Protein AF-A0A140K768-F1 (afdb_monomer_lite)

Foldseek 3Di:
DVVVVCVVVVPPDDPVPPPDDDDPVLVVVLVVVVVVVVVVDDDDDDDDPPPCSVVSVVVSLVVVVVVVPDDDDDDDCDPVVPDDPVNVLVVLCVVPDPDPPDDQDPDPVVNVVVSVVD

Structure (mmCIF, N/CA/C/O backbone):
data_AF-A0A140K768-F1
#
_entry.id   AF-A0A140K768-F1
#
loop_
_atom_site.group_PDB
_atom_site.id
_atom_site.type_symbol
_atom_site.label_atom_id
_atom_site.label_alt_id
_atom_site.label_comp_id
_atom_site.label_asym_id
_atom_site.label_entity_id
_atom_site.label_seq_id
_atom_site.pdbx_PDB_ins_code
_atom_site.Cartn_x
_atom_site.Cartn_y
_atom_site.Cartn_z
_atom_site.occupancy
_atom_site.B_iso_or_equiv
_atom_site.auth_seq_id
_atom_site.auth_comp_id
_atom_site.auth_asym_id
_atom_site.auth_atom_id
_atom_site.pdbx_PDB_model_num
ATOM 1 N N . MET A 1 1 ? 2.440 1.639 36.441 1.00 63.97 1 MET A N 1
ATOM 2 C CA . MET A 1 1 ? 2.607 2.739 35.471 1.00 63.97 1 MET A CA 1
ATOM 3 C C . MET A 1 1 ? 1.568 2.707 34.352 1.00 63.97 1 MET A C 1
ATOM 5 O O . MET A 1 1 ? 0.721 3.583 34.359 1.00 63.97 1 MET A O 1
ATOM 9 N N . PHE A 1 2 ? 1.541 1.728 33.431 1.00 73.25 2 PHE A N 1
ATOM 10 C CA . PHE A 1 2 ? 0.551 1.743 32.328 1.00 73.25 2 PHE A CA 1
ATOM 11 C C . PHE A 1 2 ? -0.906 1.584 32.812 1.00 73.25 2 PHE A C 1
ATOM 13 O O . PHE A 1 2 ? -1.783 2.332 32.398 1.00 73.25 2 PHE A O 1
ATOM 20 N N . SER A 1 3 ? -1.148 0.705 33.792 1.00 80.50 3 SER A N 1
ATOM 21 C CA . SER A 1 3 ? -2.466 0.548 34.429 1.00 80.50 3 SER A CA 1
ATOM 22 C C . SER A 1 3 ? -2.949 1.802 35.172 1.00 80.50 3 SER A C 1
ATOM 24 O O . SER A 1 3 ? -4.143 2.069 35.217 1.00 80.50 3 SER A O 1
ATOM 26 N N . GLU A 1 4 ? -2.036 2.589 35.745 1.00 86.94 4 GLU A N 1
ATOM 27 C CA . GLU A 1 4 ? -2.372 3.832 36.453 1.00 86.94 4 GLU A CA 1
ATOM 28 C C . GLU A 1 4 ? -2.792 4.924 35.469 1.00 86.94 4 GLU A C 1
ATOM 30 O O . GLU A 1 4 ? -3.740 5.650 35.743 1.00 86.94 4 GLU A O 1
ATOM 35 N N . VAL A 1 5 ? -2.138 4.997 34.305 1.00 86.44 5 VAL A N 1
ATOM 36 C CA . VAL A 1 5 ? -2.513 5.899 33.205 1.00 86.44 5 VAL A CA 1
ATOM 37 C C . VAL A 1 5 ? -3.891 5.520 32.659 1.00 86.44 5 VAL A C 1
ATOM 39 O O . VAL A 1 5 ? -4.762 6.381 32.568 1.00 86.44 5 VAL A O 1
ATOM 42 N N . MET A 1 6 ? -4.124 4.237 32.373 1.00 89.31 6 MET A N 1
ATOM 43 C CA . MET A 1 6 ? -5.423 3.734 31.910 1.00 89.31 6 MET A CA 1
ATOM 44 C C . MET A 1 6 ? -6.549 4.068 32.898 1.00 89.31 6 MET A C 1
ATOM 46 O O . MET A 1 6 ? -7.568 4.629 32.502 1.00 89.31 6 MET A O 1
ATOM 50 N N . ASN A 1 7 ? -6.329 3.820 34.194 1.00 89.62 7 ASN A N 1
ATOM 51 C CA . ASN A 1 7 ? -7.299 4.134 35.245 1.00 89.62 7 ASN A CA 1
ATOM 52 C C . ASN A 1 7 ? -7.521 5.643 35.421 1.00 89.62 7 ASN A C 1
ATOM 54 O O . ASN A 1 7 ? -8.653 6.071 35.621 1.00 89.62 7 ASN A O 1
ATOM 58 N N . PHE A 1 8 ? -6.463 6.455 35.345 1.00 91.50 8 PHE A N 1
ATOM 59 C CA . PHE A 1 8 ? -6.555 7.909 35.494 1.00 91.50 8 PHE A CA 1
ATOM 60 C C . PHE A 1 8 ? -7.337 8.563 34.347 1.00 91.50 8 PHE A C 1
ATOM 62 O O . PHE A 1 8 ? -8.140 9.460 34.588 1.00 91.50 8 PHE A O 1
ATOM 69 N N . PHE A 1 9 ? -7.128 8.102 33.110 1.00 88.44 9 PHE A N 1
ATOM 70 C CA . PHE A 1 9 ? -7.829 8.607 31.925 1.00 88.44 9 PHE A CA 1
ATOM 71 C C . PHE A 1 9 ? -9.152 7.881 31.627 1.00 88.44 9 PHE A C 1
ATOM 73 O O . PHE A 1 9 ? -9.841 8.258 30.682 1.00 88.44 9 PHE A O 1
ATOM 80 N N . GLY A 1 10 ? -9.521 6.863 32.414 1.00 89.50 10 GLY A N 1
ATOM 81 C CA . GLY A 1 10 ? -10.745 6.081 32.209 1.00 89.50 10 GLY A CA 1
ATOM 82 C C . GLY A 1 10 ? -10.753 5.286 30.900 1.00 89.50 10 GLY A C 1
ATOM 83 O O . GLY A 1 10 ? -11.807 5.099 30.299 1.00 89.50 10 GLY A O 1
ATOM 84 N N . LEU A 1 11 ? -9.582 4.863 30.423 1.00 85.88 11 LEU A N 1
ATOM 85 C CA . LEU A 1 11 ? -9.447 4.104 29.184 1.00 85.88 11 LEU A CA 1
ATOM 86 C C . LEU A 1 11 ? -9.723 2.622 29.457 1.00 85.88 11 LEU A C 1
ATOM 88 O O . LEU A 1 11 ? -9.020 1.990 30.243 1.00 85.88 11 LEU A O 1
ATOM 92 N N . GLU A 1 12 ? -10.724 2.058 28.783 1.00 84.12 12 GLU A N 1
ATOM 93 C CA . GLU A 1 12 ? -11.074 0.634 28.912 1.00 84.12 12 GLU A CA 1
ATOM 94 C C . GLU A 1 12 ? -10.115 -0.289 28.144 1.00 84.12 12 GLU A C 1
ATOM 96 O O . GLU A 1 12 ? -9.956 -1.458 28.493 1.00 84.12 12 GLU A O 1
ATOM 101 N N . GLN A 1 13 ? -9.454 0.234 27.109 1.00 81.25 13 GLN A N 1
ATOM 102 C CA . GLN A 1 13 ? -8.520 -0.512 26.273 1.00 81.25 13 GLN A CA 1
ATOM 103 C C . GLN A 1 13 ? -7.378 0.381 25.785 1.00 81.25 13 GLN A C 1
ATOM 105 O O . GLN A 1 13 ? -7.529 1.596 25.642 1.00 81.25 13 GLN A O 1
ATOM 110 N N . GLU A 1 14 ? -6.219 -0.232 25.549 1.00 80.62 14 GLU A N 1
ATOM 111 C CA . GLU A 1 14 ? -5.049 0.459 25.017 1.00 80.62 14 GLU A CA 1
ATOM 112 C C . GLU A 1 14 ? -5.340 1.040 23.628 1.00 80.62 14 GLU A C 1
ATOM 114 O O . GLU A 1 14 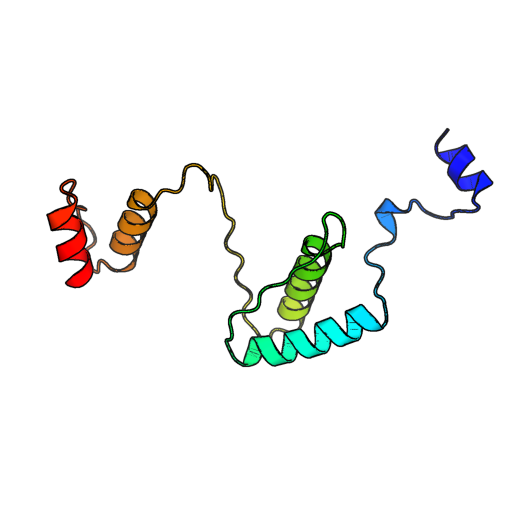? -5.980 0.400 22.787 1.00 80.62 14 GLU A O 1
ATOM 119 N N . LEU A 1 15 ? -4.833 2.249 23.375 1.00 77.00 15 LEU A N 1
ATOM 120 C CA . LEU A 1 15 ? -5.088 2.965 22.122 1.00 77.00 15 LEU A CA 1
ATOM 121 C C . LEU A 1 15 ? -4.533 2.222 20.897 1.00 77.00 15 LEU A C 1
ATOM 123 O O . LEU A 1 15 ? -5.106 2.310 19.812 1.00 77.00 15 LEU A O 1
ATOM 127 N N . ASP A 1 16 ? -3.480 1.427 21.088 1.00 70.00 16 ASP A N 1
ATOM 128 C CA . ASP A 1 16 ? -2.837 0.623 20.044 1.00 70.00 16 ASP A CA 1
ATOM 129 C C . ASP A 1 16 ? -3.756 -0.487 19.494 1.00 70.00 16 ASP A C 1
ATOM 131 O O . ASP A 1 16 ? -3.512 -1.036 18.417 1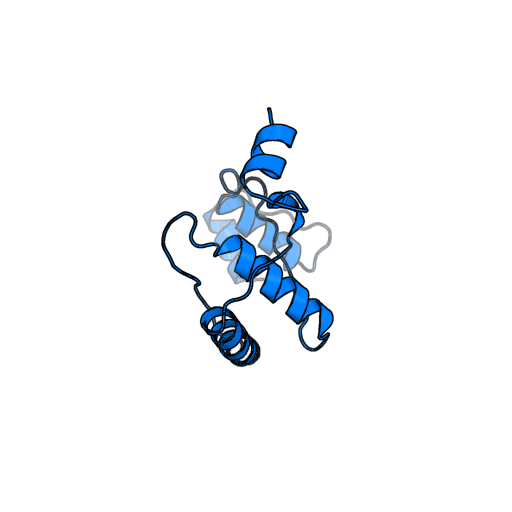.00 70.00 16 ASP A O 1
ATOM 135 N N . HIS A 1 17 ? -4.848 -0.799 20.201 1.00 69.69 17 HIS A N 1
ATOM 136 C CA . HIS A 1 17 ? -5.815 -1.829 19.825 1.00 69.69 17 HIS A CA 1
ATOM 137 C C . HI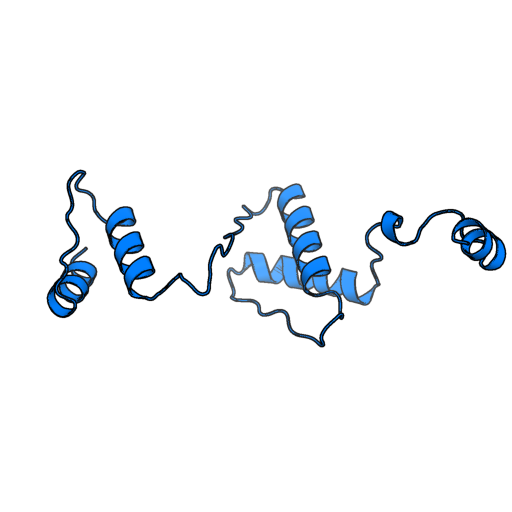S A 1 17 ? -7.168 -1.283 19.347 1.00 69.69 17 HIS A C 1
ATOM 139 O O . HIS A 1 17 ? -8.028 -2.073 18.959 1.00 69.69 17 HIS A O 1
ATOM 145 N N . LEU A 1 18 ? -7.362 0.041 19.304 1.00 73.44 18 LEU A N 1
ATOM 146 C CA . LEU A 1 18 ? -8.643 0.667 18.927 1.00 73.44 18 LEU A CA 1
ATOM 147 C C . LEU A 1 18 ? -8.976 0.596 17.424 1.00 73.44 18 LEU A C 1
ATOM 149 O O . LEU A 1 18 ? -10.028 1.064 16.992 1.00 73.44 18 LEU A O 1
ATOM 153 N N . GLY A 1 19 ? -8.119 -0.025 16.612 1.00 75.94 19 GLY A N 1
ATOM 154 C CA . GLY A 1 19 ? -8.330 -0.141 15.173 1.00 75.94 19 GLY A CA 1
ATOM 155 C C . GLY A 1 19 ? -8.170 1.197 14.445 1.00 75.94 19 GLY A C 1
ATOM 156 O O . GLY A 1 19 ? -7.465 2.096 14.896 1.00 75.94 19 GLY A O 1
ATOM 157 N N . PHE A 1 20 ? -8.777 1.312 13.262 1.00 80.44 20 PHE A N 1
ATOM 158 C CA . PHE A 1 20 ? -8.681 2.522 12.446 1.00 80.44 20 PHE A CA 1
ATOM 159 C C . PHE A 1 20 ? -9.849 3.461 12.750 1.00 80.44 20 PHE A C 1
ATOM 161 O O . PHE A 1 20 ? -11.007 3.085 12.571 1.00 80.44 20 PHE A O 1
ATOM 168 N N . PHE A 1 21 ? -9.540 4.683 13.181 1.00 82.19 21 PHE A N 1
ATOM 169 C CA . PHE A 1 21 ? -10.538 5.726 13.382 1.00 82.19 21 PHE A CA 1
ATOM 170 C C . PHE A 1 21 ? -10.757 6.502 12.082 1.00 82.19 21 PHE A C 1
ATOM 172 O O . PHE A 1 21 ? -9.857 7.208 11.624 1.00 82.19 21 PHE A O 1
ATOM 179 N N . THR A 1 22 ? -11.952 6.375 11.505 1.00 81.69 22 THR A N 1
ATOM 180 C CA . THR A 1 22 ? -12.323 7.065 10.267 1.00 81.69 22 THR A CA 1
ATOM 181 C C . THR A 1 22 ? -13.070 8.359 10.572 1.00 81.69 22 THR A C 1
ATOM 183 O O . THR A 1 22 ? -14.065 8.355 11.296 1.00 81.69 22 THR A O 1
ATOM 186 N N . THR A 1 23 ? -12.626 9.468 9.983 1.00 87.75 23 THR A N 1
ATOM 187 C CA . THR A 1 23 ? -13.379 10.734 9.987 1.00 87.75 23 THR A CA 1
ATOM 188 C C . THR A 1 23 ? -14.304 10.833 8.775 1.00 87.75 23 THR A C 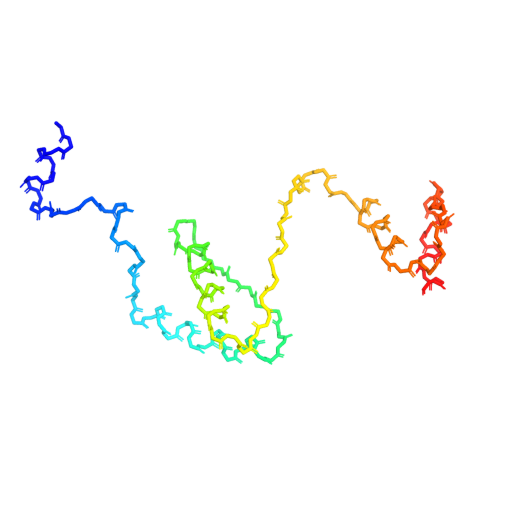1
ATOM 190 O O . THR A 1 23 ? -14.044 10.215 7.745 1.00 87.75 23 THR A O 1
ATOM 193 N N . GLU A 1 24 ? -15.347 11.666 8.834 1.00 89.12 24 GLU A N 1
ATOM 194 C CA . GLU A 1 24 ? -16.230 11.900 7.675 1.00 89.12 24 GLU A CA 1
ATOM 195 C C . GLU A 1 24 ? -15.452 12.332 6.422 1.00 89.12 24 GLU A C 1
ATOM 197 O O . GLU A 1 24 ? -15.709 11.844 5.321 1.00 89.12 24 GLU A O 1
ATOM 202 N N . ALA A 1 25 ? -14.443 13.190 6.602 1.00 86.88 25 ALA A N 1
ATOM 203 C CA . ALA A 1 25 ? -13.566 13.628 5.522 1.00 86.88 25 ALA A CA 1
ATOM 204 C C . ALA A 1 25 ? -12.788 12.461 4.889 1.00 86.88 25 ALA A C 1
ATOM 206 O O . ALA A 1 25 ? -12.646 12.407 3.669 1.00 86.88 25 ALA A O 1
ATOM 207 N N . GLN A 1 26 ? -12.306 11.512 5.698 1.00 86.38 26 GLN A N 1
ATOM 208 C CA . GLN A 1 26 ? -11.619 10.320 5.196 1.00 86.38 26 GLN A CA 1
ATOM 209 C C . GLN A 1 26 ? -12.572 9.391 4.446 1.00 86.38 26 GLN A C 1
ATOM 211 O O . GLN A 1 26 ? -12.209 8.914 3.374 1.00 86.38 26 GLN A O 1
ATOM 216 N N . THR A 1 27 ? -13.794 9.189 4.944 1.00 88.38 27 THR A N 1
ATOM 217 C CA . THR A 1 27 ? -14.812 8.383 4.252 1.00 88.38 27 THR A CA 1
ATOM 218 C C . THR A 1 27 ? -15.118 8.949 2.867 1.00 88.38 27 THR A C 1
ATOM 220 O O . THR A 1 27 ? -15.189 8.211 1.885 1.00 88.38 27 THR A O 1
ATOM 223 N N . HIS A 1 28 ? -15.264 10.272 2.763 1.00 89.50 28 HIS A N 1
ATOM 224 C CA . HIS A 1 28 ? -15.516 10.930 1.483 1.00 89.50 28 HIS A CA 1
ATOM 225 C C . HIS A 1 28 ? -14.325 10.776 0.524 1.00 89.50 28 HIS A C 1
ATOM 227 O O . HIS A 1 28 ? -14.504 10.480 -0.659 1.00 89.50 28 HIS A O 1
ATOM 233 N N . LEU A 1 29 ? -13.101 10.901 1.049 1.00 89.56 29 LEU A N 1
ATOM 234 C CA . LEU A 1 29 ? -11.868 10.704 0.289 1.00 89.56 29 LEU A CA 1
ATOM 235 C C . LEU A 1 29 ? -11.741 9.263 -0.241 1.00 89.56 29 LEU A C 1
ATOM 237 O O . LEU A 1 29 ? -11.380 9.074 -1.401 1.00 89.56 29 LEU A O 1
ATOM 241 N N . GLU A 1 30 ? -12.067 8.242 0.560 1.00 88.94 30 GLU A N 1
ATOM 242 C CA . GLU A 1 30 ? -12.068 6.837 0.110 1.00 88.94 30 GLU A CA 1
ATOM 243 C C . GLU A 1 30 ? -13.037 6.610 -1.048 1.00 88.94 30 GLU A C 1
ATOM 245 O O . GLU A 1 30 ? -12.686 5.945 -2.027 1.00 88.94 30 GLU A O 1
ATOM 250 N N . GLN A 1 31 ? -14.240 7.179 -0.969 1.00 88.94 31 GLN A N 1
ATOM 251 C CA . GLN A 1 31 ? -15.248 7.045 -2.020 1.00 88.94 31 GLN A CA 1
ATOM 252 C C . GLN A 1 31 ? -14.809 7.709 -3.328 1.00 88.94 31 GLN A C 1
ATOM 254 O O . GLN A 1 31 ? -15.016 7.145 -4.406 1.00 88.94 31 GLN A O 1
ATOM 259 N N . GLU A 1 32 ? -14.198 8.892 -3.258 1.00 90.12 32 GLU A N 1
ATOM 260 C CA . GLU A 1 32 ? -13.665 9.574 -4.438 1.00 90.12 32 GLU A CA 1
ATOM 261 C C . GLU A 1 32 ? -12.501 8.804 -5.056 1.00 90.12 32 GLU A C 1
ATOM 263 O O . GLU A 1 32 ? -12.515 8.529 -6.258 1.00 90.12 32 GLU A O 1
ATOM 268 N N . ILE A 1 33 ? -11.525 8.393 -4.243 1.00 90.00 33 ILE A N 1
ATOM 269 C CA . ILE A 1 33 ? -10.358 7.657 -4.731 1.00 90.00 33 ILE A CA 1
ATOM 270 C C . ILE A 1 33 ? -10.790 6.334 -5.368 1.00 90.00 33 ILE A C 1
ATOM 272 O O . ILE A 1 33 ? -10.325 6.017 -6.461 1.00 90.00 33 ILE A O 1
ATOM 276 N N . SER A 1 34 ? -11.722 5.599 -4.757 1.00 88.12 34 SER A N 1
ATOM 277 C CA . SER A 1 34 ? -12.221 4.329 -5.303 1.00 88.12 34 SER A CA 1
ATOM 278 C C . SER A 1 34 ? -12.812 4.495 -6.708 1.00 88.12 34 SER A C 1
ATOM 280 O O . SER A 1 34 ? -12.562 3.671 -7.585 1.00 88.12 34 SER A O 1
ATOM 282 N N . LYS A 1 35 ? -13.520 5.602 -6.970 1.00 87.75 35 LYS A N 1
ATOM 283 C CA . LYS A 1 35 ? -14.049 5.931 -8.307 1.00 87.75 35 LYS A CA 1
ATOM 284 C C . LYS A 1 35 ? -12.964 6.357 -9.296 1.00 87.75 35 LYS A C 1
ATOM 286 O O . LYS A 1 35 ? -13.114 6.130 -10.490 1.00 87.75 35 LYS A O 1
ATOM 291 N N . ILE A 1 36 ? -11.897 7.009 -8.838 1.00 89.25 36 ILE A N 1
ATOM 292 C CA . ILE A 1 36 ? -10.792 7.441 -9.710 1.00 89.25 36 ILE A CA 1
ATOM 293 C C . ILE A 1 36 ? -9.906 6.247 -10.086 1.00 89.25 36 ILE A C 1
ATOM 295 O O . ILE A 1 36 ? -9.426 6.177 -11.217 1.00 89.25 36 ILE A O 1
ATOM 299 N N . ILE A 1 37 ? -9.720 5.282 -9.179 1.00 88.69 37 ILE A N 1
ATOM 300 C CA . ILE A 1 37 ? -8.923 4.072 -9.432 1.00 88.69 37 ILE A CA 1
ATOM 301 C C . ILE A 1 37 ? -9.485 3.278 -10.617 1.00 88.69 37 ILE A C 1
ATOM 303 O O . ILE A 1 37 ? -8.714 2.834 -11.465 1.00 88.69 37 ILE A O 1
ATOM 307 N N . THR A 1 38 ? -10.811 3.159 -10.743 1.00 84.25 38 THR A N 1
ATOM 308 C CA . THR A 1 38 ? -11.437 2.445 -11.874 1.00 84.25 38 THR A CA 1
ATOM 309 C C . THR A 1 38 ? -11.187 3.113 -13.228 1.00 84.25 38 THR A C 1
ATOM 311 O O . THR A 1 38 ? -11.341 2.476 -14.265 1.00 84.25 38 THR A O 1
ATOM 314 N N . GLN A 1 39 ? -10.741 4.373 -13.242 1.00 86.12 39 GLN A N 1
ATOM 315 C CA . GLN A 1 39 ? -10.371 5.104 -14.456 1.00 86.12 39 GLN A CA 1
ATOM 316 C C . GLN A 1 39 ? -8.910 4.869 -14.878 1.00 86.12 39 GLN A C 1
ATOM 318 O O . GLN A 1 39 ? -8.474 5.447 -15.873 1.00 86.12 39 GLN A O 1
ATOM 323 N N . GLY A 1 40 ? -8.136 4.072 -14.129 1.00 82.31 40 GLY A N 1
ATOM 324 C CA . GLY A 1 40 ? -6.759 3.704 -14.481 1.00 82.31 40 GLY A CA 1
ATOM 325 C C . GLY A 1 40 ? -5.757 4.863 -14.428 1.00 82.31 40 GLY A C 1
ATOM 326 O O . GLY A 1 40 ? -4.768 4.862 -15.158 1.00 82.31 40 GLY A O 1
ATOM 327 N N . ARG A 1 41 ? -6.017 5.884 -13.604 1.00 80.06 41 ARG A N 1
ATOM 328 C CA . ARG A 1 41 ? -5.164 7.078 -13.493 1.00 80.06 41 ARG A CA 1
ATOM 329 C C . ARG A 1 41 ? -4.059 6.897 -12.454 1.00 80.06 41 ARG A C 1
ATOM 331 O O . ARG A 1 41 ? -4.236 6.202 -11.457 1.00 80.06 41 ARG A O 1
ATOM 338 N N . LEU A 1 42 ? -2.944 7.605 -12.648 1.00 84.75 42 LEU A N 1
ATOM 339 C CA . LEU A 1 42 ? -1.925 7.765 -11.612 1.00 84.75 42 LEU A CA 1
ATOM 340 C C . LEU A 1 42 ? -2.445 8.715 -10.523 1.00 84.75 42 LEU A C 1
ATOM 342 O O . LEU A 1 42 ? -2.789 9.860 -10.814 1.00 84.75 42 LEU A O 1
ATOM 346 N N . ILE A 1 43 ? -2.478 8.244 -9.276 1.00 86.25 43 ILE A N 1
ATOM 347 C CA . ILE A 1 43 ? -2.928 9.016 -8.112 1.00 86.25 43 ILE A CA 1
ATOM 348 C C . ILE A 1 43 ? -1.753 9.176 -7.149 1.00 86.25 43 ILE A C 1
ATOM 350 O O . ILE A 1 43 ? -1.122 8.193 -6.763 1.00 86.25 43 ILE A O 1
ATOM 354 N N . ALA A 1 44 ? -1.478 10.411 -6.735 1.00 88.75 44 ALA A N 1
ATOM 355 C CA . ALA A 1 44 ? -0.476 10.716 -5.720 1.00 88.75 44 ALA A CA 1
ATOM 356 C C . ALA A 1 44 ? -1.160 11.160 -4.419 1.00 88.75 44 ALA A C 1
ATOM 358 O O . ALA A 1 44 ? -1.891 12.148 -4.410 1.00 88.75 44 ALA A O 1
ATOM 359 N N . LEU A 1 45 ? -0.900 10.450 -3.316 1.00 88.25 45 LEU A N 1
ATOM 360 C CA . LEU A 1 45 ? -1.372 10.822 -1.979 1.00 88.25 45 LEU A CA 1
ATOM 361 C C . LEU A 1 45 ? -0.287 11.625 -1.246 1.00 88.25 45 LEU A C 1
ATOM 363 O O . LEU A 1 45 ? 0.780 11.096 -0.932 1.00 88.25 45 LEU A O 1
ATOM 367 N N . SER A 1 46 ? -0.559 12.897 -0.957 1.00 89.81 46 SER A N 1
ATOM 368 C CA . SER A 1 46 ? 0.380 13.827 -0.317 1.00 89.81 46 SER A CA 1
ATOM 369 C C . SER A 1 46 ? -0.115 14.301 1.056 1.00 89.81 46 SER A C 1
ATOM 371 O O . SER A 1 46 ? -1.264 14.092 1.432 1.00 89.81 46 SER A O 1
ATOM 373 N N . GLY A 1 47 ? 0.787 14.877 1.859 1.00 90.94 47 GLY A N 1
ATOM 374 C CA . GLY A 1 47 ? 0.475 15.363 3.208 1.00 90.94 47 GLY A CA 1
ATOM 375 C C . GLY A 1 47 ? 1.680 15.343 4.148 1.00 90.94 47 GLY A C 1
ATOM 376 O O . GLY A 1 47 ? 2.682 14.674 3.879 1.00 90.94 47 GLY A O 1
ATOM 377 N N . ILE A 1 48 ? 1.572 16.036 5.282 1.00 93.88 48 ILE A N 1
ATOM 378 C CA . ILE A 1 48 ? 2.644 16.171 6.287 1.00 93.88 48 ILE A CA 1
ATOM 379 C C . ILE A 1 48 ? 3.083 14.826 6.887 1.00 93.88 48 ILE A C 1
ATOM 381 O O . ILE A 1 48 ? 2.352 13.832 6.825 1.00 93.88 48 ILE A O 1
ATOM 385 N N . VAL A 1 49 ? 4.281 14.757 7.468 1.00 91.69 49 VAL A N 1
ATOM 386 C CA . VAL A 1 49 ? 4.749 13.558 8.190 1.00 91.69 49 VAL A CA 1
ATOM 387 C C . VAL A 1 49 ? 3.789 13.248 9.345 1.00 91.69 49 VAL A C 1
ATOM 389 O O . VAL A 1 49 ? 3.291 14.158 9.995 1.00 91.69 49 VAL A O 1
ATOM 392 N N . GLY A 1 50 ? 3.467 11.969 9.554 1.00 87.25 50 GLY A N 1
ATOM 393 C CA . GLY A 1 50 ? 2.546 11.547 10.619 1.00 87.25 50 GLY A CA 1
ATOM 394 C C . GLY A 1 50 ? 1.049 11.731 10.329 1.00 87.25 50 GLY A C 1
ATOM 395 O O . GLY A 1 50 ? 0.234 11.287 11.121 1.00 87.25 50 GLY A O 1
ATOM 396 N N . SER A 1 51 ? 0.654 12.283 9.175 1.00 88.75 51 SER A N 1
ATOM 397 C CA . SER A 1 51 ? -0.770 12.462 8.797 1.00 88.75 51 SER A CA 1
ATOM 398 C C . SER A 1 51 ? -1.555 11.171 8.506 1.00 88.75 51 SER A C 1
ATOM 400 O O . SER A 1 51 ? -2.711 11.235 8.103 1.00 88.75 51 SER A O 1
ATOM 402 N N . GLY A 1 52 ? -0.942 9.994 8.648 1.00 88.81 52 GLY A N 1
ATOM 403 C CA . GLY A 1 52 ? -1.627 8.719 8.414 1.00 88.81 52 GLY A CA 1
ATOM 404 C C . GLY A 1 52 ? -1.742 8.283 6.949 1.00 88.81 52 GLY A C 1
ATOM 405 O O . GLY A 1 52 ? -2.461 7.330 6.678 1.00 88.81 52 GLY A O 1
ATOM 406 N N . LYS A 1 53 ? -1.012 8.900 6.002 1.00 92.31 53 LYS A N 1
ATOM 407 C CA . LYS A 1 53 ? -1.022 8.518 4.567 1.00 92.31 53 LYS A CA 1
ATOM 408 C C . LYS A 1 53 ? -0.840 7.017 4.335 1.00 92.31 53 LYS A C 1
ATOM 410 O O . LYS A 1 53 ? -1.615 6.401 3.616 1.00 92.31 53 LYS A O 1
ATOM 415 N N . THR A 1 54 ? 0.188 6.431 4.950 1.00 89.44 54 THR A N 1
ATOM 416 C CA . THR A 1 54 ? 0.491 5.001 4.805 1.00 89.44 54 THR A CA 1
ATOM 417 C C . THR A 1 54 ? -0.624 4.141 5.387 1.00 89.44 54 THR A C 1
ATOM 419 O O . THR A 1 54 ? -1.037 3.175 4.753 1.00 89.44 54 THR A O 1
ATOM 422 N N . THR A 1 55 ? -1.136 4.511 6.562 1.00 90.00 55 THR A N 1
ATOM 423 C CA . THR A 1 55 ? -2.226 3.804 7.241 1.00 90.00 55 THR A CA 1
ATOM 424 C C . THR A 1 55 ? -3.506 3.831 6.407 1.00 90.00 55 THR A C 1
ATOM 426 O O . THR A 1 55 ? -4.113 2.790 6.174 1.00 90.00 55 THR A O 1
ATOM 429 N N . PHE A 1 56 ? -3.863 5.004 5.883 1.00 90.12 56 PHE A N 1
ATOM 430 C CA . PHE A 1 56 ? -5.002 5.195 4.992 1.00 90.12 56 PHE A CA 1
ATOM 431 C C . PHE A 1 56 ? -4.878 4.351 3.717 1.00 90.12 56 PHE A C 1
ATOM 433 O O . PHE A 1 56 ? -5.788 3.613 3.359 1.00 90.12 56 PHE A O 1
ATOM 440 N N . LEU A 1 57 ? -3.718 4.397 3.057 1.00 90.00 57 LEU A N 1
ATOM 441 C CA . LEU A 1 57 ? -3.489 3.676 1.805 1.00 90.00 57 LEU A CA 1
ATOM 442 C C . LEU A 1 57 ? -3.541 2.152 2.013 1.00 90.00 57 LEU A C 1
ATOM 444 O O . LEU A 1 57 ? -4.120 1.438 1.198 1.00 90.00 57 LEU A O 1
ATOM 448 N N . GLN A 1 58 ? -3.003 1.646 3.128 1.00 88.75 58 GLN A N 1
ATOM 449 C CA . GLN A 1 58 ? -3.128 0.231 3.499 1.00 88.75 58 GLN A CA 1
ATOM 450 C C . GLN A 1 58 ? -4.584 -0.181 3.729 1.00 88.75 58 GLN A C 1
ATOM 452 O O . GLN A 1 58 ? -4.982 -1.265 3.297 1.00 88.75 58 GLN A O 1
ATOM 457 N N . ARG A 1 59 ? -5.378 0.678 4.378 1.00 89.06 59 ARG A N 1
ATOM 458 C CA . ARG A 1 59 ? -6.798 0.425 4.620 1.00 89.06 59 ARG A CA 1
ATOM 459 C C . ARG A 1 59 ? -7.595 0.386 3.319 1.00 89.06 59 ARG A C 1
ATOM 461 O O . ARG A 1 59 ? -8.269 -0.609 3.065 1.00 89.06 59 ARG A O 1
ATOM 468 N N . LEU A 1 60 ? -7.430 1.401 2.474 1.00 89.44 60 LEU A N 1
ATOM 469 C CA . LEU A 1 60 ? -8.065 1.483 1.162 1.00 89.44 60 LEU A CA 1
ATOM 470 C C . LEU A 1 60 ? -7.748 0.246 0.310 1.00 89.44 60 LEU A C 1
ATOM 472 O O . LEU A 1 60 ? -8.649 -0.363 -0.255 1.00 89.44 60 LEU A O 1
ATOM 476 N N . ILE A 1 61 ? -6.479 -0.172 0.258 1.00 88.25 61 ILE A N 1
ATOM 477 C CA . ILE A 1 61 ? -6.068 -1.394 -0.448 1.00 88.25 61 ILE A CA 1
ATOM 478 C C . ILE A 1 61 ? -6.792 -2.632 0.099 1.00 88.25 61 ILE A C 1
ATOM 480 O O . ILE A 1 61 ? -7.260 -3.463 -0.681 1.00 88.25 61 ILE A O 1
ATOM 484 N N . ALA A 1 62 ? -6.878 -2.773 1.424 1.00 88.50 62 ALA A N 1
ATOM 485 C CA . ALA A 1 62 ? -7.547 -3.912 2.044 1.00 88.50 62 ALA A CA 1
ATOM 486 C C . ALA A 1 62 ? -9.046 -3.943 1.710 1.00 88.50 62 ALA A C 1
ATOM 488 O O . ALA A 1 62 ? -9.589 -5.014 1.439 1.00 88.50 62 ALA A O 1
ATOM 489 N N . ASP A 1 63 ? -9.704 -2.786 1.695 1.00 88.06 63 ASP A N 1
ATOM 490 C CA . ASP A 1 63 ? -11.133 -2.689 1.403 1.00 88.06 63 ASP A CA 1
ATOM 491 C C . ASP A 1 63 ? -11.430 -2.890 -0.094 1.00 88.06 63 ASP A C 1
ATOM 493 O O . ASP A 1 63 ? -12.340 -3.651 -0.432 1.00 88.06 63 ASP A O 1
ATOM 497 N N . LEU A 1 64 ? -10.591 -2.366 -0.996 1.00 87.94 64 LEU A N 1
ATOM 498 C CA . LEU A 1 64 ? -10.657 -2.670 -2.434 1.00 87.94 64 LEU A CA 1
ATOM 499 C C . LEU A 1 64 ? -10.460 -4.168 -2.715 1.00 87.94 64 LEU A C 1
ATOM 501 O O . LEU A 1 64 ? -11.185 -4.754 -3.519 1.00 87.94 64 LEU A O 1
ATOM 505 N N . GLY A 1 65 ? -9.524 -4.816 -2.014 1.00 86.62 65 GLY A N 1
ATOM 506 C CA . GLY A 1 65 ? -9.302 -6.259 -2.125 1.00 86.62 65 GLY A CA 1
ATOM 507 C C . GLY A 1 65 ? -10.494 -7.096 -1.644 1.00 86.62 65 GLY A C 1
ATOM 508 O O . GLY A 1 65 ? -10.782 -8.146 -2.220 1.00 86.62 65 GLY A O 1
ATOM 509 N N . LYS A 1 66 ? -11.227 -6.631 -0.622 1.00 87.44 66 LYS A N 1
ATOM 510 C CA . LYS A 1 66 ? -12.454 -7.289 -0.135 1.00 87.44 66 LYS A CA 1
ATOM 511 C C . LYS A 1 66 ? -13.626 -7.144 -1.100 1.00 87.44 66 LYS A C 1
ATOM 513 O O . LYS A 1 66 ? -14.405 -8.088 -1.216 1.00 87.44 66 LYS A O 1
ATOM 518 N N . ALA A 1 67 ? -13.744 -6.004 -1.782 1.00 83.50 67 ALA A N 1
ATOM 519 C CA . ALA A 1 67 ? -14.802 -5.766 -2.763 1.00 83.50 67 ALA A CA 1
ATOM 520 C C . ALA A 1 67 ? -14.723 -6.736 -3.958 1.00 83.50 67 ALA A C 1
ATOM 522 O O . ALA A 1 67 ? -15.741 -7.026 -4.575 1.00 83.50 67 ALA A O 1
ATOM 523 N N . LYS A 1 68 ? -13.530 -7.279 -4.258 1.00 77.50 68 LYS A N 1
ATOM 524 C CA . LYS A 1 68 ? -13.249 -8.199 -5.385 1.00 77.50 68 LYS A CA 1
ATOM 525 C C . LYS A 1 68 ? -13.574 -7.636 -6.776 1.00 77.50 68 LYS A C 1
ATOM 527 O O . LYS A 1 68 ? -13.552 -8.378 -7.752 1.00 77.50 68 LYS A O 1
ATOM 532 N N . GLU A 1 69 ? -13.821 -6.334 -6.881 1.00 79.25 69 GLU A N 1
ATOM 533 C CA . GLU A 1 69 ? -14.042 -5.640 -8.155 1.00 79.25 69 GLU A CA 1
ATOM 534 C C . GLU A 1 69 ? -12.722 -5.289 -8.857 1.00 79.25 69 GLU A C 1
ATOM 536 O O . GLU A 1 69 ? -12.686 -5.119 -10.074 1.00 79.25 69 GLU A O 1
ATOM 541 N N . ILE A 1 70 ? -11.624 -5.196 -8.096 1.00 80.62 70 ILE A N 1
ATOM 542 C CA . ILE A 1 70 ? -10.306 -4.779 -8.579 1.00 80.62 70 ILE A CA 1
ATOM 543 C C . ILE A 1 70 ? -9.248 -5.763 -8.077 1.00 80.62 70 ILE A C 1
ATOM 545 O O . ILE A 1 70 ? -9.223 -6.126 -6.899 1.00 80.62 70 ILE A O 1
ATOM 549 N N . ILE A 1 71 ? -8.341 -6.175 -8.965 1.00 82.50 71 ILE A N 1
ATOM 550 C CA . ILE A 1 71 ? -7.148 -6.933 -8.576 1.00 82.50 71 ILE A CA 1
ATOM 551 C C . ILE A 1 71 ? -6.143 -5.952 -7.977 1.00 82.50 71 ILE A C 1
ATOM 553 O O . ILE A 1 71 ? -5.600 -5.094 -8.671 1.00 82.50 71 ILE A O 1
ATOM 557 N N . VAL A 1 72 ? -5.877 -6.093 -6.681 1.00 83.31 72 VAL A N 1
ATOM 558 C CA . VAL A 1 72 ? -4.836 -5.321 -6.005 1.00 83.31 72 VAL A CA 1
ATOM 559 C C . VAL A 1 72 ? -3.510 -6.072 -6.109 1.00 83.31 72 VAL A C 1
ATOM 561 O O . VAL A 1 72 ? -3.363 -7.163 -5.563 1.00 83.31 72 VAL A O 1
ATOM 564 N N . SER A 1 73 ? -2.524 -5.458 -6.764 1.00 80.00 73 SER A N 1
ATOM 565 C CA . SER A 1 73 ? -1.126 -5.889 -6.708 1.00 80.00 73 SER A CA 1
ATOM 566 C C . SER A 1 73 ? -0.316 -4.899 -5.876 1.00 80.00 73 SER A C 1
ATOM 568 O O . SER A 1 73 ? -0.419 -3.685 -6.062 1.00 80.00 73 SER A O 1
ATOM 570 N N . ARG A 1 74 ? 0.492 -5.411 -4.945 1.00 74.38 74 ARG A N 1
ATOM 571 C CA . ARG A 1 74 ? 1.417 -4.604 -4.147 1.00 74.38 74 ARG A CA 1
ATOM 572 C C . ARG A 1 74 ? 2.838 -4.979 -4.533 1.00 74.38 74 ARG A C 1
ATOM 574 O O . ARG A 1 74 ? 3.294 -6.070 -4.208 1.00 74.38 74 ARG A O 1
ATOM 581 N N . SER A 1 75 ? 3.543 -4.055 -5.180 1.00 68.06 75 SER A N 1
ATOM 582 C CA . SER A 1 75 ? 4.985 -4.201 -5.358 1.00 68.06 75 SER A CA 1
ATOM 583 C C . SER A 1 75 ? 5.675 -3.894 -4.032 1.00 68.06 75 SER A C 1
ATOM 585 O O . SER A 1 75 ? 5.513 -2.808 -3.466 1.00 68.06 75 SER A O 1
ATOM 587 N N . LEU A 1 76 ? 6.391 -4.879 -3.492 1.00 65.75 76 LEU A N 1
ATOM 588 C CA . LEU A 1 76 ? 7.241 -4.684 -2.329 1.00 65.75 76 LEU A CA 1
ATOM 589 C C . LEU A 1 76 ? 8.572 -4.127 -2.840 1.00 65.75 76 LEU A C 1
ATOM 591 O O . LEU A 1 76 ? 9.349 -4.847 -3.462 1.00 65.75 76 LEU A O 1
ATOM 595 N N . ALA A 1 77 ? 8.830 -2.843 -2.602 1.00 66.00 77 ALA A N 1
ATOM 596 C CA . ALA A 1 77 ? 10.144 -2.272 -2.872 1.00 66.00 77 ALA A CA 1
ATOM 597 C C . ALA A 1 77 ? 11.117 -2.781 -1.798 1.00 66.00 77 ALA A C 1
ATOM 599 O O . ALA A 1 77 ? 11.150 -2.270 -0.678 1.00 66.00 77 ALA A O 1
ATOM 600 N N . VAL A 1 78 ? 11.841 -3.850 -2.120 1.00 64.88 78 VAL A N 1
ATOM 601 C CA . VAL A 1 78 ? 12.898 -4.421 -1.279 1.00 64.88 78 VAL A CA 1
ATOM 602 C C . VAL A 1 78 ? 14.232 -3.905 -1.792 1.00 64.88 78 VAL A C 1
ATOM 604 O O . VAL A 1 78 ? 14.470 -3.922 -2.996 1.00 64.88 78 VAL A O 1
ATOM 607 N N . GLU A 1 79 ? 15.088 -3.442 -0.879 1.00 67.62 79 GLU A N 1
ATOM 608 C CA . GLU A 1 79 ? 16.418 -2.919 -1.213 1.00 67.62 79 GLU A CA 1
ATOM 609 C C . GLU A 1 79 ? 16.375 -1.829 -2.301 1.00 67.62 79 GLU A C 1
ATOM 611 O O . GLU A 1 79 ? 17.183 -1.840 -3.225 1.00 67.62 79 GLU A O 1
ATOM 616 N N . SER A 1 80 ? 15.443 -0.873 -2.193 1.00 67.50 80 SER A N 1
ATOM 617 C CA . SER A 1 80 ? 15.270 0.245 -3.139 1.00 67.50 80 SER A CA 1
ATOM 618 C C . SER A 1 80 ? 16.585 0.960 -3.465 1.00 67.50 80 SER A C 1
ATOM 620 O O . SER A 1 80 ? 16.809 1.352 -4.604 1.00 67.50 80 SER A O 1
ATOM 622 N N . ASP A 1 81 ? 17.476 1.064 -2.476 1.00 70.12 81 ASP A N 1
ATOM 623 C CA . ASP A 1 81 ? 18.796 1.690 -2.600 1.00 70.12 81 ASP A CA 1
ATOM 624 C C . ASP A 1 81 ? 19.789 0.851 -3.427 1.00 70.12 81 ASP A C 1
ATOM 626 O O . ASP A 1 81 ? 20.790 1.364 -3.925 1.00 70.12 81 ASP A O 1
ATOM 630 N N . ARG A 1 82 ? 19.534 -0.455 -3.573 1.00 68.44 82 ARG A N 1
ATOM 631 C CA . ARG A 1 82 ? 20.314 -1.387 -4.402 1.00 68.44 82 ARG A CA 1
ATOM 632 C C . ARG A 1 82 ? 19.676 -1.646 -5.766 1.00 68.44 82 ARG A C 1
ATOM 634 O O . ARG A 1 82 ? 20.374 -2.113 -6.669 1.00 68.44 82 ARG A O 1
ATOM 641 N N . VAL A 1 83 ? 18.390 -1.332 -5.944 1.00 72.50 83 VAL A N 1
ATOM 642 C CA . VAL A 1 83 ? 17.720 -1.379 -7.249 1.00 72.50 83 VAL A CA 1
ATOM 643 C C . VAL A 1 83 ? 18.226 -0.217 -8.096 1.00 72.50 83 VAL A C 1
ATOM 645 O O . VAL A 1 83 ? 17.828 0.933 -7.935 1.00 72.50 83 VAL A O 1
ATOM 648 N N . ASN A 1 84 ? 19.121 -0.527 -9.027 1.00 79.56 84 ASN A N 1
ATOM 649 C CA . ASN A 1 84 ? 19.632 0.435 -9.992 1.00 79.56 84 ASN A CA 1
ATOM 650 C C . ASN A 1 84 ? 19.041 0.177 -11.387 1.00 79.56 84 ASN A C 1
ATOM 652 O O . ASN A 1 84 ? 18.460 -0.875 -11.666 1.00 79.56 84 ASN A O 1
ATOM 656 N N . LEU A 1 85 ? 19.219 1.143 -12.292 1.00 78.94 85 LEU A N 1
ATOM 657 C CA . LEU A 1 85 ? 18.720 1.060 -13.667 1.00 78.94 85 LEU A CA 1
ATOM 658 C C . LEU A 1 85 ? 19.195 -0.212 -14.390 1.00 78.94 85 LEU A C 1
ATOM 660 O O . LEU A 1 85 ? 18.464 -0.777 -15.200 1.00 78.94 85 LEU A O 1
ATOM 664 N N . SER A 1 86 ? 20.398 -0.706 -14.081 1.00 80.06 86 SER A N 1
ATOM 665 C CA . SER A 1 86 ? 20.899 -1.934 -14.697 1.00 80.06 86 SER A CA 1
ATOM 666 C C . SER A 1 86 ? 20.105 -3.170 -14.271 1.00 80.06 86 SER A C 1
ATOM 668 O O . SER A 1 86 ? 19.827 -4.024 -15.116 1.00 80.06 86 SER A O 1
ATOM 670 N N . THR A 1 87 ? 19.681 -3.229 -13.007 1.00 80.88 87 THR A N 1
ATOM 671 C CA . THR A 1 87 ? 18.850 -4.302 -12.455 1.00 80.88 87 THR A CA 1
ATOM 672 C C . THR A 1 87 ? 17.473 -4.313 -13.115 1.00 80.88 87 THR A C 1
ATOM 674 O O . THR A 1 87 ? 17.023 -5.370 -13.546 1.00 80.88 87 THR A O 1
ATOM 677 N N . LEU A 1 88 ? 16.847 -3.142 -13.283 1.00 83.62 88 LEU A N 1
ATOM 678 C CA . LEU A 1 88 ? 15.542 -3.014 -13.948 1.00 83.62 88 LEU A CA 1
ATOM 679 C C . LEU A 1 88 ? 15.596 -3.418 -15.427 1.00 83.62 88 LEU A C 1
ATOM 681 O O . LEU A 1 88 ? 14.754 -4.185 -15.882 1.00 83.62 88 LEU A O 1
ATOM 685 N N . ILE A 1 89 ? 16.613 -2.963 -16.169 1.00 82.62 89 ILE A N 1
ATOM 686 C CA . ILE A 1 89 ? 16.811 -3.362 -17.574 1.00 82.62 89 ILE A CA 1
ATOM 687 C C . ILE A 1 89 ? 16.997 -4.879 -17.681 1.00 82.62 89 ILE A C 1
ATOM 689 O O . ILE A 1 89 ? 16.460 -5.511 -18.584 1.00 82.62 89 ILE A O 1
ATOM 693 N N . THR A 1 90 ? 17.747 -5.475 -16.754 1.00 82.69 90 THR A N 1
ATOM 694 C CA . THR A 1 90 ? 17.968 -6.925 -16.735 1.00 82.69 90 THR A CA 1
ATOM 695 C C . THR A 1 90 ? 16.668 -7.685 -16.467 1.00 82.69 90 THR A C 1
ATOM 697 O O . THR A 1 90 ? 16.411 -8.679 -17.136 1.00 82.69 90 THR A O 1
ATOM 700 N N . ALA A 1 91 ? 15.829 -7.205 -15.544 1.00 84.06 91 ALA A N 1
ATOM 701 C CA . ALA A 1 91 ? 14.515 -7.792 -15.286 1.00 84.06 91 ALA A CA 1
ATOM 702 C C . ALA A 1 91 ? 13.601 -7.731 -16.524 1.00 84.06 91 ALA A C 1
ATOM 704 O O . ALA A 1 91 ? 13.019 -8.747 -16.885 1.00 84.06 91 ALA A O 1
ATOM 705 N N . LEU A 1 92 ? 13.565 -6.595 -17.235 1.00 84.81 92 LEU A N 1
ATOM 706 C CA . LEU A 1 92 ? 12.808 -6.454 -18.489 1.00 84.81 92 LEU A CA 1
ATOM 707 C C . LEU A 1 92 ? 13.233 -7.476 -19.548 1.00 84.81 92 LEU A C 1
ATOM 709 O O . LEU A 1 92 ? 12.385 -8.040 -20.228 1.00 84.81 92 LEU A O 1
ATOM 713 N N . PHE A 1 93 ? 14.533 -7.756 -19.669 1.00 83.75 93 PHE A N 1
ATOM 714 C CA . PHE A 1 93 ? 15.005 -8.810 -20.564 1.00 83.75 93 PHE A CA 1
ATOM 715 C C . PHE A 1 93 ? 14.464 -10.185 -20.175 1.00 83.75 93 PHE A C 1
ATOM 717 O O . PHE A 1 93 ? 14.049 -10.924 -21.058 1.00 83.75 93 PHE A O 1
ATOM 724 N N . TYR A 1 94 ? 14.447 -10.540 -18.892 1.00 80.50 94 TYR A N 1
ATOM 725 C CA . TYR A 1 94 ? 13.907 -11.833 -18.463 1.00 80.50 94 TYR A CA 1
ATOM 726 C C . TYR A 1 94 ? 12.391 -11.943 -18.651 1.00 80.50 94 TYR A C 1
ATOM 728 O O . TYR A 1 94 ? 11.918 -13.026 -18.981 1.00 80.50 94 TYR A O 1
ATOM 736 N N . ASP A 1 95 ? 11.653 -10.844 -18.494 1.00 81.25 95 ASP A N 1
ATOM 737 C CA . ASP A 1 95 ? 10.199 -10.832 -18.690 1.00 81.25 95 ASP A CA 1
ATOM 738 C C . ASP A 1 95 ? 9.799 -10.864 -20.175 1.00 81.25 95 ASP A C 1
ATOM 740 O O . ASP A 1 95 ? 8.801 -11.491 -20.528 1.00 81.25 95 ASP A O 1
ATOM 744 N N . LEU A 1 96 ? 10.558 -10.193 -21.051 1.00 81.88 96 LEU A N 1
ATOM 745 C CA . LEU A 1 96 ? 10.217 -10.039 -22.474 1.00 81.88 96 LEU A CA 1
ATOM 746 C C . LEU A 1 96 ? 10.877 -11.084 -23.385 1.00 81.88 96 LEU A C 1
ATOM 748 O O . LEU A 1 96 ? 10.414 -11.306 -24.503 1.00 81.88 96 LEU A O 1
ATOM 752 N N . SER A 1 97 ? 11.953 -11.741 -22.942 1.00 79.62 97 SER A N 1
ATOM 753 C CA . SER A 1 97 ? 12.631 -12.745 -23.768 1.00 79.62 97 SER A CA 1
ATOM 754 C C . SER A 1 97 ? 11.800 -14.020 -23.877 1.00 79.62 97 SER A C 1
ATOM 756 O O . SER A 1 97 ? 11.494 -14.679 -22.887 1.00 79.62 97 SER A O 1
ATOM 758 N N . ILE A 1 98 ? 11.500 -14.419 -25.111 1.00 71.06 98 ILE A N 1
ATOM 759 C CA . ILE A 1 98 ? 10.766 -15.657 -25.420 1.00 71.06 98 ILE A CA 1
ATOM 760 C C . ILE A 1 98 ? 11.702 -16.887 -25.338 1.00 71.06 98 ILE A C 1
ATOM 762 O O . ILE A 1 98 ? 11.255 -18.026 -25.186 1.00 71.06 98 ILE A O 1
ATOM 766 N N . GLU A 1 99 ? 13.019 -16.672 -25.411 1.00 74.88 99 GLU A N 1
ATOM 767 C CA . GLU A 1 99 ? 14.042 -17.722 -25.392 1.00 74.88 99 GLU A CA 1
ATOM 768 C C . GLU A 1 99 ? 14.473 -18.108 -23.967 1.00 74.88 99 GLU A C 1
ATOM 770 O O . GLU A 1 99 ? 14.846 -17.260 -23.158 1.00 74.88 99 GLU A O 1
ATOM 775 N N . LYS A 1 100 ? 14.507 -19.418 -23.680 1.00 66.62 100 LYS A N 1
ATOM 776 C CA . LYS A 1 100 ? 14.861 -19.965 -22.355 1.00 66.62 100 LYS A CA 1
ATOM 777 C C . LYS A 1 100 ? 16.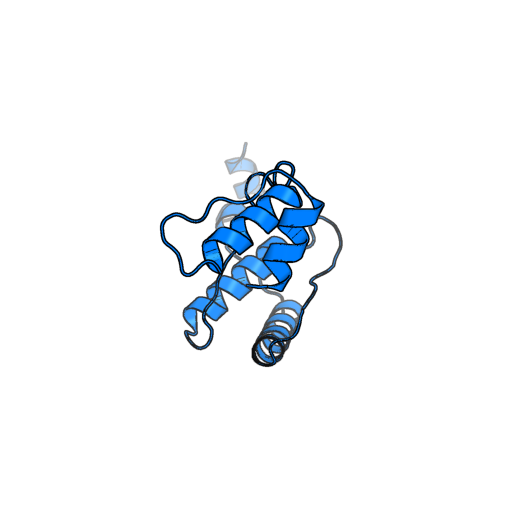321 -19.745 -21.927 1.00 66.62 100 LYS A C 1
ATOM 779 O O . LYS A 1 100 ? 16.585 -19.770 -20.731 1.00 66.62 100 LYS A O 1
ATOM 784 N N . ASP A 1 101 ? 17.237 -19.508 -22.869 1.00 66.69 101 ASP A N 1
ATOM 785 C CA . ASP A 1 101 ? 18.684 -19.367 -22.617 1.00 66.69 101 ASP A CA 1
ATOM 786 C C . ASP A 1 101 ? 19.223 -17.977 -23.007 1.00 66.69 101 ASP A C 1
ATOM 788 O O . ASP A 1 101 ? 20.360 -17.819 -23.467 1.00 66.69 101 ASP A O 1
ATOM 792 N N . PHE A 1 102 ? 18.400 -16.941 -22.843 1.00 71.88 102 PHE A N 1
ATOM 793 C CA . PHE A 1 102 ? 18.775 -15.583 -23.214 1.00 71.88 102 PHE A CA 1
ATOM 794 C C . PHE A 1 102 ? 19.883 -15.017 -22.302 1.00 71.88 102 PHE A C 1
ATOM 796 O O . PHE A 1 102 ? 19.733 -14.914 -21.084 1.00 71.88 102 PHE A O 1
ATOM 803 N N . LYS A 1 103 ? 21.010 -14.599 -22.897 1.00 76.12 103 LYS A N 1
ATOM 804 C CA . LYS A 1 103 ? 22.108 -13.911 -22.193 1.00 76.12 103 LYS A CA 1
ATOM 805 C C . LYS A 1 103 ? 22.078 -12.411 -22.464 1.00 76.12 103 LYS A C 1
ATOM 807 O O . LYS A 1 103 ? 22.369 -11.962 -23.576 1.00 76.12 103 LYS A O 1
ATOM 812 N N . VAL A 1 104 ? 21.820 -11.630 -21.416 1.00 78.38 104 VAL A N 1
ATOM 813 C CA . VAL A 1 104 ? 21.890 -10.164 -21.465 1.00 78.38 104 VAL A CA 1
ATOM 814 C C . VAL A 1 104 ? 23.334 -9.724 -21.732 1.00 78.38 104 VAL A C 1
ATOM 816 O O . VAL A 1 104 ? 24.269 -10.156 -21.056 1.00 78.38 104 VAL A O 1
ATOM 819 N N . SER A 1 105 ? 23.533 -8.865 -22.737 1.00 77.69 105 SER A N 1
ATOM 820 C CA . SER A 1 105 ? 24.863 -8.333 -23.056 1.00 77.69 105 SER A CA 1
ATOM 821 C C . SER A 1 105 ? 25.381 -7.439 -21.927 1.00 77.69 105 SER A C 1
ATOM 823 O O . SER A 1 105 ? 24.651 -6.593 -21.418 1.00 77.69 105 SER A O 1
ATOM 825 N N . THR A 1 106 ? 26.661 -7.575 -21.578 1.00 79.12 106 THR A N 1
ATOM 826 C CA . THR A 1 106 ? 27.336 -6.717 -20.591 1.00 79.12 106 THR A CA 1
ATOM 827 C C . THR A 1 106 ? 27.750 -5.352 -21.154 1.00 79.12 106 THR A C 1
ATOM 829 O O . THR A 1 106 ? 28.111 -4.466 -20.386 1.00 79.12 106 THR A O 1
ATOM 832 N N . GLN A 1 107 ? 27.687 -5.153 -22.479 1.00 84.44 107 GLN A N 1
ATOM 833 C CA . GLN A 1 107 ? 27.959 -3.861 -23.119 1.00 84.44 107 GLN A CA 1
ATOM 834 C C . GLN A 1 107 ? 26.698 -2.975 -23.097 1.00 84.44 107 GLN A C 1
ATOM 836 O O . GLN A 1 107 ? 25.701 -3.367 -23.711 1.00 84.44 107 GLN A O 1
ATOM 841 N N . PRO A 1 108 ? 26.727 -1.786 -22.457 1.00 78.25 108 PRO A N 1
ATOM 842 C CA . PRO A 1 108 ? 25.541 -0.946 -22.259 1.00 78.25 108 PRO A CA 1
ATOM 843 C C . PRO A 1 108 ? 24.812 -0.602 -23.562 1.00 78.25 108 PRO A C 1
ATOM 845 O O . PRO A 1 108 ? 23.619 -0.866 -23.675 1.00 78.25 108 PRO A O 1
ATOM 848 N N . GLU A 1 109 ? 25.543 -0.135 -24.578 1.00 80.06 109 GLU A N 1
ATOM 849 C CA . GLU A 1 109 ? 24.968 0.286 -25.863 1.00 80.06 109 GLU A CA 1
ATOM 850 C C . GLU A 1 109 ? 24.266 -0.859 -26.606 1.00 80.06 109 GLU A C 1
ATOM 852 O O . GLU A 1 109 ? 23.172 -0.697 -27.145 1.00 80.06 109 GLU A O 1
ATOM 857 N N . LYS A 1 110 ? 24.881 -2.049 -26.631 1.00 81.06 110 LYS A N 1
ATOM 858 C CA . LYS A 1 110 ? 24.292 -3.226 -27.289 1.00 81.06 110 LYS A CA 1
ATOM 859 C C . LYS A 1 110 ? 23.092 -3.759 -26.524 1.00 81.06 110 LYS A C 1
ATOM 861 O O . LYS A 1 110 ? 22.150 -4.247 -27.138 1.00 81.06 110 LYS A O 1
ATOM 866 N N . ARG A 1 111 ? 23.140 -3.690 -25.195 1.00 83.06 111 ARG A N 1
ATOM 867 C CA . ARG A 1 111 ? 22.045 -4.090 -24.316 1.00 83.06 111 ARG A CA 1
ATOM 868 C C . ARG A 1 111 ? 20.831 -3.185 -24.515 1.00 83.06 111 ARG A C 1
ATOM 870 O O . ARG A 1 111 ? 19.735 -3.696 -24.659 1.00 83.06 111 ARG A O 1
ATOM 877 N N . GLU A 1 112 ? 21.016 -1.873 -24.586 1.00 82.06 112 GLU A N 1
ATOM 878 C CA . GLU A 1 112 ? 19.907 -0.935 -24.809 1.00 82.06 112 GLU A CA 1
ATOM 879 C C . GLU A 1 112 ? 19.295 -1.091 -26.204 1.00 82.06 112 GLU A C 1
ATOM 881 O O . GLU A 1 112 ? 18.076 -1.154 -26.327 1.00 82.06 112 GLU A O 1
ATOM 886 N N . ARG A 1 113 ? 20.120 -1.259 -27.247 1.00 82.31 113 ARG A N 1
ATOM 887 C CA . ARG A 1 113 ? 19.622 -1.524 -28.609 1.00 82.31 113 ARG A CA 1
ATOM 888 C C . ARG A 1 113 ? 18.825 -2.821 -28.707 1.00 82.31 113 ARG A C 1
ATOM 890 O O . ARG A 1 113 ? 17.743 -2.807 -29.270 1.00 82.31 113 ARG A O 1
ATOM 897 N N . LYS A 1 114 ? 19.317 -3.912 -28.112 1.00 81.25 114 LYS A N 1
ATOM 898 C CA . LYS A 1 114 ? 18.589 -5.189 -28.086 1.00 81.25 114 LYS A CA 1
ATOM 899 C C . LYS A 1 114 ? 17.264 -5.109 -27.336 1.00 81.25 114 LYS A C 1
ATOM 901 O O . LYS A 1 114 ? 16.340 -5.818 -27.694 1.00 81.25 114 LYS A O 1
ATOM 906 N N . LEU A 1 115 ? 17.175 -4.278 -26.297 1.00 80.31 115 LEU A N 1
ATOM 907 C CA . LEU A 1 115 ? 15.931 -4.103 -25.547 1.00 80.31 115 LEU A CA 1
ATOM 908 C C . LEU A 1 115 ? 14.851 -3.439 -26.414 1.00 80.31 115 LEU A C 1
ATOM 910 O O . LEU A 1 115 ? 13.682 -3.745 -26.256 1.00 80.31 115 LEU A O 1
ATOM 914 N N . LEU A 1 116 ? 15.243 -2.547 -27.330 1.00 80.12 116 LEU A N 1
ATOM 915 C CA . LEU A 1 116 ? 14.325 -1.930 -28.294 1.00 80.12 116 LEU A CA 1
ATOM 916 C C . LEU A 1 116 ? 13.863 -2.899 -29.394 1.00 80.12 116 LEU A C 1
ATOM 918 O O . LEU A 1 116 ? 12.890 -2.602 -30.080 1.00 80.12 116 LEU A O 1
ATOM 922 N N . GLU A 1 117 ? 14.588 -3.999 -29.604 1.00 82.06 117 GLU A N 1
ATOM 923 C CA . GLU A 1 117 ? 14.297 -5.006 -30.633 1.00 82.06 117 GLU A CA 1
ATOM 924 C C . GLU A 1 117 ? 13.424 -6.168 -30.119 1.00 82.06 117 GLU A C 1
ATOM 926 O O . GLU A 1 117 ? 12.958 -6.962 -30.938 1.00 82.06 117 GLU A O 1
ATOM 931 N N . LEU A 1 118 ? 13.226 -6.278 -28.797 1.00 74.44 118 LEU A N 1
ATOM 932 C CA . LEU A 1 118 ? 12.350 -7.259 -28.136 1.00 74.44 118 LEU A CA 1
ATOM 933 C C . LEU A 1 118 ? 10.906 -6.756 -28.046 1.00 74.44 118 LEU A C 1
ATOM 935 O O . LEU A 1 118 ? 10.002 -7.601 -28.228 1.00 74.44 118 LEU A O 1
#

pLDDT: mean 82.18, std 7.19, range [63.97, 93.88]

Radius of gyration: 22.98 Å; chains: 1; bound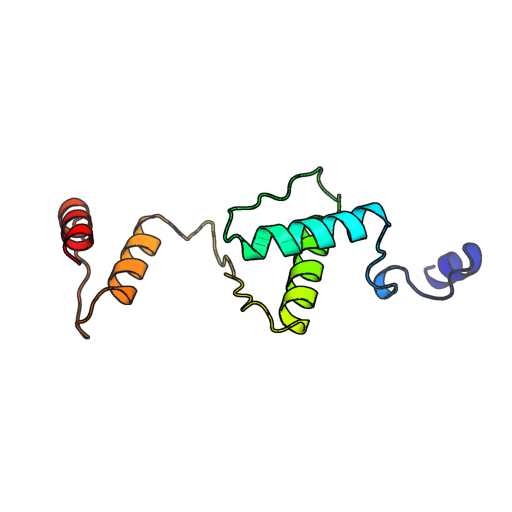ing box: 44×36×67 Å

Secondary structure (DSSP, 8-state):
-HHHHHHHHT-SS-GGGS-----HHHHHHHHHHHHHHTTT--------TTSSHHHHHHHHHHHHHHH-SS--------STTT--HHHHHHHHHHHH--STT----SSHHHHHHHHHH-

Sequence (118 aa):
MFSEVMNFFGLEQELDHLGFFTTEAQTHLEQEISKIITQGRLIALSGIVGSGKTTFLQRLIADLGKAKEIIVSRSLAVESDRVNLSTLITALFYDLSIEKDFKVSTQPEKRERKLLEL